Protein AF-A0A0K9YLP8-F1 (afdb_monomer_lite)

Sequence (65 aa):
MIRDSAREDYAITVIWWNPVKGELGSTCEMWGVVQWIDQNSRRIKLVNDEDVQWISIDNITEVKG

Organism: NCBI:txid54915

pLDDT: mean 94.28, std 4.23, range [82.56, 98.06]

Structure (mmCIF, N/CA/C/O backbone):
data_AF-A0A0K9YLP8-F1
#
_entry.id   AF-A0A0K9YLP8-F1
#
loop_
_atom_site.group_PDB
_atom_site.id
_atom_site.type_symbol
_atom_site.label_atom_id
_atom_site.label_alt_id
_atom_site.label_comp_id
_atom_site.label_asym_id
_atom_site.label_entity_id
_atom_site.label_seq_id
_atom_site.pdbx_PDB_ins_code
_atom_site.Cartn_x
_atom_site.Cartn_y
_atom_site.Cartn_z
_atom_site.occupancy
_atom_site.B_iso_or_equiv
_atom_site.auth_seq_id
_atom_site.auth_comp_id
_atom_site.auth_asym_id
_atom_site.auth_atom_id
_atom_site.pdbx_PDB_model_num
ATOM 1 N N . MET A 1 1 ? -0.528 0.564 -10.901 1.00 82.56 1 MET A N 1
ATOM 2 C CA . MET A 1 1 ? 0.549 1.190 -10.105 1.00 82.56 1 MET A CA 1
ATOM 3 C C . MET A 1 1 ? 1.255 0.211 -9.178 1.00 82.56 1 MET A C 1
ATOM 5 O O . MET A 1 1 ? 2.369 -0.136 -9.506 1.00 82.56 1 MET A O 1
ATOM 9 N N . ILE A 1 2 ? 0.663 -0.313 -8.091 1.00 85.81 2 ILE A N 1
ATOM 10 C CA . ILE A 1 2 ? 1.384 -1.247 -7.182 1.00 85.81 2 ILE A CA 1
ATOM 11 C C . ILE A 1 2 ? 1.963 -2.467 -7.921 1.00 85.81 2 ILE A C 1
ATOM 13 O O . ILE A 1 2 ? 3.137 -2.793 -7.776 1.00 85.81 2 ILE A O 1
ATOM 17 N N . ARG A 1 3 ? 1.145 -3.139 -8.742 1.00 87.88 3 ARG A N 1
ATOM 18 C CA . ARG A 1 3 ? 1.588 -4.307 -9.521 1.00 87.88 3 ARG A CA 1
ATOM 19 C C . ARG A 1 3 ? 2.580 -3.940 -10.626 1.00 87.88 3 ARG A C 1
ATOM 21 O O . ARG A 1 3 ? 3.394 -4.780 -10.988 1.00 87.88 3 ARG A O 1
ATOM 28 N N . ASP A 1 4 ? 2.489 -2.726 -11.154 1.00 86.12 4 ASP A N 1
ATOM 29 C CA . ASP A 1 4 ? 3.353 -2.259 -12.237 1.00 86.12 4 ASP A CA 1
ATOM 30 C C . ASP A 1 4 ? 4.715 -1.870 -11.662 1.00 86.12 4 ASP A C 1
ATOM 32 O O . ASP A 1 4 ? 5.715 -2.379 -12.139 1.00 86.12 4 ASP A O 1
ATOM 36 N N . SER A 1 5 ? 4.753 -1.139 -10.540 1.00 87.81 5 SER A N 1
ATOM 37 C CA . SER A 1 5 ? 5.961 -0.887 -9.739 1.00 87.81 5 SER A CA 1
ATOM 38 C C . SER A 1 5 ? 6.693 -2.187 -9.413 1.00 87.81 5 SER A C 1
ATOM 40 O O . SER A 1 5 ? 7.889 -2.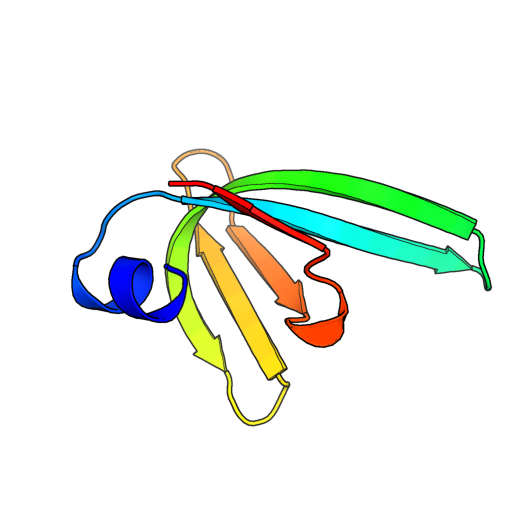291 -9.653 1.00 87.81 5 SER A O 1
ATOM 42 N N . ALA A 1 6 ? 5.967 -3.225 -8.982 1.00 86.88 6 ALA A N 1
ATOM 43 C CA . ALA A 1 6 ? 6.569 -4.526 -8.693 1.00 86.88 6 ALA A CA 1
ATOM 44 C C . ALA A 1 6 ? 7.122 -5.269 -9.920 1.00 86.88 6 ALA A C 1
ATOM 46 O O . ALA A 1 6 ? 7.961 -6.154 -9.776 1.00 86.88 6 ALA A O 1
ATOM 47 N N . ARG A 1 7 ? 6.621 -4.974 -11.125 1.00 87.94 7 ARG A N 1
ATOM 48 C CA . ARG A 1 7 ? 7.045 -5.636 -12.371 1.00 87.94 7 ARG A CA 1
ATOM 49 C C . ARG A 1 7 ? 8.120 -4.860 -13.119 1.00 87.94 7 ARG A C 1
ATOM 51 O O . ARG A 1 7 ? 8.943 -5.477 -13.784 1.00 87.94 7 ARG A O 1
ATOM 58 N N . GLU A 1 8 ? 8.047 -3.540 -13.060 1.00 89.81 8 GLU A N 1
ATOM 59 C CA . GLU A 1 8 ? 8.842 -2.597 -13.845 1.00 89.81 8 GLU A CA 1
ATOM 60 C C . GLU A 1 8 ? 9.903 -1.883 -12.995 1.00 89.81 8 GLU A C 1
ATOM 62 O O . GLU A 1 8 ? 10.684 -1.110 -13.537 1.00 89.81 8 GLU A O 1
ATOM 67 N N . ASP A 1 9 ? 9.961 -2.175 -11.690 1.00 88.06 9 ASP A N 1
ATOM 68 C CA . ASP A 1 9 ? 11.000 -1.720 -10.754 1.00 88.06 9 ASP A CA 1
ATOM 69 C C . ASP A 1 9 ? 11.096 -0.188 -10.639 1.00 88.06 9 ASP A C 1
ATOM 71 O O . ASP A 1 9 ? 12.172 0.390 -10.505 1.00 88.06 9 ASP A O 1
ATOM 75 N N . TYR A 1 10 ? 9.947 0.494 -10.699 1.00 90.12 10 TYR A N 1
ATOM 76 C CA . TYR A 1 10 ? 9.867 1.944 -10.517 1.00 90.12 10 TYR A CA 1
ATOM 77 C C . TYR A 1 10 ? 9.279 2.316 -9.154 1.00 90.12 10 TYR A C 1
ATOM 79 O O . TYR A 1 10 ? 8.451 1.593 -8.586 1.00 90.12 10 TYR A O 1
ATOM 87 N N . ALA A 1 11 ? 9.704 3.464 -8.629 1.00 94.00 11 ALA A N 1
ATOM 88 C CA . ALA A 1 11 ? 9.242 3.958 -7.340 1.00 94.00 11 ALA A CA 1
ATOM 89 C C . ALA A 1 11 ? 7.836 4.570 -7.435 1.00 94.00 11 ALA A C 1
ATOM 91 O O . ALA A 1 11 ? 7.536 5.330 -8.352 1.00 94.00 11 ALA A O 1
ATOM 92 N N . ILE A 1 12 ? 6.993 4.264 -6.454 1.00 96.25 12 ILE A N 1
ATOM 93 C CA . ILE A 1 12 ? 5.681 4.878 -6.231 1.00 96.25 12 ILE A CA 1
ATOM 94 C C . ILE A 1 12 ? 5.639 5.501 -4.843 1.00 96.25 12 ILE A C 1
ATOM 96 O O . ILE A 1 12 ? 6.335 5.047 -3.935 1.00 96.25 12 ILE A O 1
ATOM 100 N N . THR A 1 13 ? 4.773 6.490 -4.657 1.00 97.50 13 THR A N 1
ATOM 101 C CA . THR A 1 13 ? 4.429 6.996 -3.329 1.00 97.50 13 THR A CA 1
ATOM 102 C C . THR A 1 13 ? 3.160 6.313 -2.849 1.00 97.50 13 THR A C 1
ATOM 104 O O . THR A 1 13 ? 2.116 6.385 -3.499 1.00 97.50 13 THR A O 1
ATOM 107 N N . VAL A 1 14 ? 3.249 5.635 -1.709 1.00 97.88 14 VAL A N 1
ATOM 108 C CA . VAL A 1 14 ? 2.124 4.965 -1.058 1.00 97.88 14 VAL A CA 1
ATOM 109 C C . VAL A 1 14 ? 1.736 5.764 0.172 1.00 97.88 14 VAL A C 1
ATOM 111 O O . VAL A 1 14 ? 2.587 6.098 0.996 1.00 97.88 14 VAL A O 1
ATOM 114 N N . ILE A 1 15 ? 0.443 6.040 0.304 1.00 98.06 15 ILE A N 1
ATOM 115 C CA . ILE A 1 15 ? -0.145 6.655 1.489 1.00 98.06 15 ILE A CA 1
ATOM 116 C C . ILE A 1 15 ? -1.084 5.632 2.117 1.00 98.06 15 ILE A C 1
ATOM 118 O O . ILE A 1 15 ? -1.910 5.019 1.432 1.00 98.06 15 ILE A O 1
ATOM 122 N N . TRP A 1 16 ? -0.942 5.414 3.420 1.00 97.94 16 TRP A N 1
ATOM 123 C CA . TRP A 1 16 ? -1.735 4.424 4.140 1.00 97.94 16 TRP A CA 1
ATOM 124 C C . TRP A 1 16 ? -2.119 4.898 5.534 1.00 97.94 16 TRP A C 1
ATOM 126 O O . TRP A 1 16 ? -1.454 5.728 6.151 1.00 97.94 16 TRP A O 1
ATOM 136 N N . TRP A 1 17 ? -3.206 4.336 6.048 1.00 97.44 17 TRP A N 1
ATOM 137 C CA . TRP A 1 17 ? -3.631 4.524 7.423 1.00 97.44 17 TRP A CA 1
ATOM 138 C C . TRP A 1 17 ? -2.873 3.582 8.364 1.00 97.44 17 TRP A C 1
ATOM 140 O O . TRP A 1 17 ? -2.871 2.361 8.185 1.00 97.44 17 TRP A O 1
ATOM 150 N N . ASN A 1 18 ? -2.252 4.138 9.400 1.00 95.31 18 ASN A N 1
ATOM 151 C CA . ASN A 1 18 ? -1.619 3.385 10.473 1.00 95.31 18 ASN A CA 1
ATOM 152 C C . ASN A 1 18 ? -2.492 3.452 11.740 1.00 95.31 18 ASN A C 1
ATOM 154 O O . ASN A 1 18 ? -2.425 4.444 12.477 1.00 95.31 18 ASN A O 1
ATOM 158 N N . PRO A 1 19 ? -3.342 2.441 11.998 1.00 92.12 19 PRO A N 1
ATOM 159 C CA . PRO A 1 19 ? -4.198 2.429 13.176 1.00 92.12 19 PRO A CA 1
ATOM 160 C C . PRO A 1 19 ? -3.366 2.235 14.449 1.00 92.12 19 PRO A C 1
ATOM 162 O O . PRO A 1 19 ? -2.526 1.342 14.529 1.00 92.12 19 PRO A O 1
ATOM 165 N N . VAL A 1 20 ? -3.639 3.046 15.473 1.00 91.25 20 VAL A N 1
ATOM 166 C CA . VAL A 1 20 ? -2.998 2.953 16.794 1.00 91.25 20 VAL A CA 1
ATOM 167 C C . VAL A 1 20 ? -3.959 2.339 17.813 1.00 91.25 20 VAL A C 1
ATOM 169 O O . VAL A 1 20 ? -3.589 1.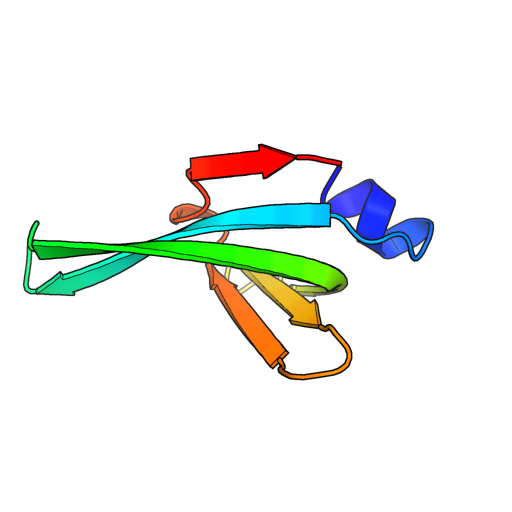406 18.525 1.00 91.25 20 VAL A O 1
ATOM 172 N N . LYS A 1 21 ? -5.203 2.836 17.896 1.00 89.56 21 LYS A N 1
ATOM 173 C CA . LYS A 1 21 ? -6.232 2.298 18.803 1.00 89.56 21 LYS A CA 1
ATOM 174 C C . LYS A 1 21 ? -7.642 2.727 18.394 1.00 89.56 21 LYS A C 1
ATOM 176 O O . LYS A 1 21 ? -7.975 3.906 18.467 1.00 89.56 21 LYS A O 1
ATOM 181 N N . GLY A 1 22 ? -8.509 1.765 18.081 1.00 83.56 22 GLY A N 1
ATOM 182 C CA . GLY A 1 22 ? -9.869 2.067 17.621 1.00 83.56 22 GLY A CA 1
ATOM 183 C C . GLY A 1 22 ? -9.825 2.901 16.340 1.00 83.56 22 GLY A C 1
ATOM 184 O O . GLY A 1 22 ? -9.126 2.534 15.402 1.00 83.56 22 GLY A O 1
ATOM 185 N N . GLU A 1 23 ? -10.518 4.038 16.331 1.00 85.69 23 GLU A N 1
ATOM 186 C CA . GLU A 1 23 ? -10.493 5.005 15.221 1.00 85.69 23 GLU A CA 1
ATOM 187 C C . GLU A 1 23 ? -9.292 5.968 15.278 1.00 85.69 23 GLU A C 1
ATOM 189 O O . GLU A 1 23 ? -9.111 6.791 14.385 1.00 85.69 23 GLU A O 1
ATOM 194 N N . LEU A 1 24 ? -8.450 5.879 16.314 1.00 93.12 24 LEU A N 1
ATOM 195 C CA . LEU A 1 24 ? -7.235 6.683 16.418 1.00 93.12 24 LEU A CA 1
ATOM 196 C C .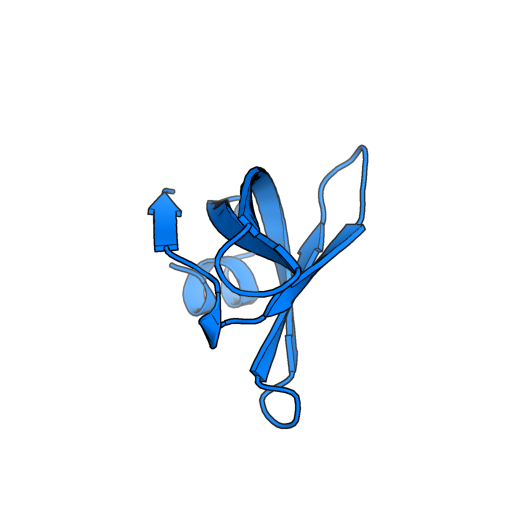 LEU A 1 24 ? -6.112 6.049 15.604 1.00 93.12 24 LEU A C 1
ATOM 198 O O . LEU A 1 24 ? -5.798 4.864 15.753 1.00 93.12 24 LEU A O 1
ATOM 202 N N . GLY A 1 25 ? -5.451 6.874 14.808 1.00 94.75 25 GLY A N 1
ATOM 203 C CA . GLY A 1 25 ? -4.302 6.503 14.001 1.00 94.75 25 GLY A CA 1
ATOM 204 C C . GLY A 1 25 ? -3.717 7.725 13.314 1.00 94.75 25 GLY A C 1
ATOM 205 O O . GLY A 1 25 ? -4.091 8.862 13.609 1.00 94.75 25 GLY A O 1
ATOM 206 N N . SER A 1 26 ? -2.792 7.479 12.400 1.00 96.38 26 SER A N 1
ATOM 207 C CA . SER A 1 26 ? -2.184 8.519 11.580 1.00 96.38 26 SER A CA 1
ATOM 208 C C . SER A 1 26 ? -2.084 8.064 10.136 1.00 96.38 26 SER A C 1
ATOM 210 O O . SER A 1 26 ? -1.872 6.884 9.860 1.00 96.38 26 SER A O 1
ATOM 212 N N . THR A 1 27 ? -2.170 9.011 9.213 1.00 96.88 27 THR A N 1
ATOM 213 C CA . THR A 1 27 ? -1.794 8.767 7.825 1.00 96.88 27 THR A CA 1
ATOM 214 C C . THR A 1 27 ? -0.273 8.781 7.713 1.00 96.88 27 THR A C 1
ATOM 216 O O . THR A 1 27 ? 0.380 9.690 8.223 1.00 96.88 27 THR A O 1
ATOM 219 N N . CYS A 1 28 ? 0.277 7.770 7.057 1.00 97.25 28 CYS A N 1
ATOM 220 C CA . CYS A 1 28 ? 1.690 7.642 6.738 1.00 97.25 28 CYS A CA 1
ATOM 221 C C . CYS A 1 28 ? 1.882 7.752 5.224 1.00 97.25 28 CYS A C 1
ATOM 223 O O . CYS A 1 28 ? 0.990 7.394 4.456 1.00 97.25 28 CYS A O 1
ATOM 225 N N . GLU A 1 29 ? 3.049 8.233 4.810 1.00 97.31 29 GLU A N 1
ATOM 226 C CA . GLU A 1 29 ? 3.432 8.398 3.410 1.00 97.31 29 GLU A CA 1
ATOM 227 C C . GLU A 1 29 ? 4.886 7.964 3.240 1.00 97.31 29 GLU A C 1
ATOM 229 O O . GLU A 1 29 ? 5.744 8.334 4.041 1.00 97.31 29 GLU A O 1
ATOM 234 N N . MET A 1 30 ? 5.160 7.170 2.207 1.00 97.56 30 MET A N 1
ATOM 235 C CA . MET A 1 30 ? 6.511 6.747 1.851 1.00 97.56 30 MET A CA 1
ATOM 236 C C . MET A 1 30 ? 6.591 6.511 0.347 1.00 97.56 30 MET A C 1
ATOM 238 O O . MET A 1 30 ? 5.682 5.939 -0.257 1.00 97.56 30 MET A O 1
ATOM 242 N N . TRP A 1 31 ? 7.699 6.936 -0.249 1.00 97.19 31 TRP A N 1
ATOM 243 C CA . TRP A 1 31 ? 8.064 6.575 -1.611 1.00 97.19 31 TRP A CA 1
ATOM 244 C C . TRP A 1 31 ? 8.960 5.337 -1.598 1.00 97.19 31 TRP A C 1
ATOM 246 O O . TRP A 1 31 ? 9.745 5.143 -0.671 1.00 97.19 31 TRP A O 1
ATOM 256 N N . GLY A 1 32 ? 8.862 4.500 -2.623 1.00 96.94 32 GLY A N 1
ATOM 257 C CA . GLY A 1 32 ? 9.734 3.343 -2.773 1.00 96.94 32 GLY A CA 1
ATOM 258 C C . GLY A 1 32 ? 9.271 2.398 -3.868 1.00 96.94 32 GLY A C 1
ATOM 259 O O . GLY A 1 32 ? 8.250 2.617 -4.517 1.00 96.94 32 GLY A O 1
ATOM 260 N N . VAL A 1 33 ? 10.021 1.324 -4.066 1.00 97.50 33 VAL A N 1
ATOM 261 C CA . VAL A 1 33 ? 9.681 0.266 -5.016 1.00 97.50 33 VAL A CA 1
ATOM 262 C C . VAL A 1 33 ? 8.968 -0.869 -4.293 1.00 97.50 33 VAL A C 1
ATOM 264 O O . VAL A 1 33 ? 9.363 -1.283 -3.197 1.00 97.50 33 VAL A O 1
ATOM 267 N N . VAL A 1 34 ? 7.909 -1.400 -4.905 1.00 97.19 34 VAL A N 1
ATOM 268 C CA . VAL A 1 34 ? 7.217 -2.580 -4.383 1.00 97.19 34 VAL A CA 1
ATOM 269 C C . VAL A 1 34 ? 8.027 -3.830 -4.711 1.00 97.19 34 VAL A C 1
ATOM 271 O O . VAL A 1 34 ? 7.924 -4.375 -5.801 1.00 97.19 34 VAL A O 1
ATOM 274 N N . GLN A 1 35 ? 8.802 -4.338 -3.758 1.00 96.00 35 GLN A N 1
ATOM 275 C CA . GLN A 1 35 ? 9.603 -5.549 -3.978 1.00 96.00 35 GLN A CA 1
ATOM 276 C C . GLN A 1 35 ? 8.817 -6.850 -3.793 1.00 96.00 35 GLN A C 1
ATOM 278 O O . GLN A 1 35 ? 9.239 -7.905 -4.266 1.00 96.00 35 GLN A O 1
ATOM 283 N N . TRP A 1 36 ? 7.702 -6.813 -3.059 1.00 96.62 36 TRP A N 1
ATOM 284 C CA . TRP A 1 36 ? 6.898 -8.008 -2.812 1.00 96.62 36 TRP A CA 1
ATOM 285 C C . TRP A 1 36 ? 5.421 -7.687 -2.627 1.00 96.62 36 TRP A C 1
ATOM 287 O O . TRP A 1 36 ? 5.066 -6.688 -2.002 1.00 96.62 36 TRP A O 1
ATOM 297 N N . ILE A 1 37 ? 4.565 -8.591 -3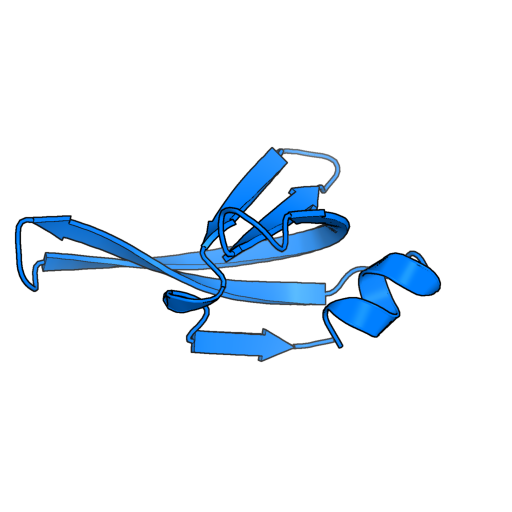.106 1.00 95.50 37 ILE A N 1
ATOM 298 C CA . I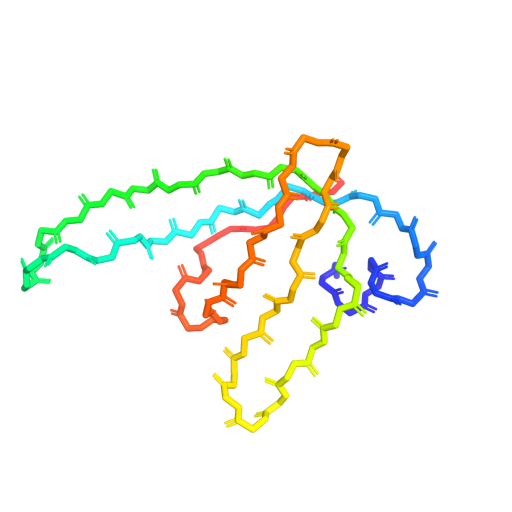LE A 1 37 ? 3.121 -8.578 -2.864 1.00 95.50 37 ILE A CA 1
ATOM 299 C C . ILE A 1 37 ? 2.753 -9.910 -2.208 1.00 95.50 37 ILE A C 1
ATOM 301 O O . ILE A 1 37 ? 2.716 -10.954 -2.858 1.00 95.50 37 ILE A O 1
ATOM 305 N N . ASP A 1 38 ? 2.490 -9.877 -0.904 1.00 95.81 38 ASP A N 1
ATOM 306 C CA . ASP A 1 38 ? 2.022 -11.029 -0.140 1.00 95.81 38 ASP A CA 1
ATOM 307 C C . ASP A 1 38 ? 0.495 -11.089 -0.241 1.00 95.81 38 ASP A C 1
ATOM 309 O O . ASP A 1 38 ? -0.225 -10.373 0.458 1.00 95.81 38 ASP A O 1
ATOM 313 N N . GLN A 1 39 ? 0.002 -11.932 -1.150 1.00 92.88 39 GLN A N 1
ATOM 314 C CA . GLN A 1 39 ? -1.435 -12.107 -1.372 1.00 92.88 39 GLN A CA 1
ATOM 315 C C . GLN A 1 39 ? -2.141 -12.784 -0.191 1.00 92.88 39 GLN A C 1
ATOM 317 O O . GLN A 1 39 ? -3.322 -12.522 0.024 1.00 92.88 39 GLN A O 1
ATOM 322 N N . ASN A 1 40 ? -1.431 -13.610 0.585 1.00 95.00 40 ASN A N 1
ATOM 323 C CA . ASN A 1 40 ? -2.016 -14.339 1.710 1.00 95.00 40 ASN A CA 1
ATOM 324 C C . ASN A 1 40 ? -2.311 -13.386 2.869 1.00 95.00 40 ASN A C 1
ATOM 326 O O . ASN A 1 40 ? -3.419 -13.369 3.396 1.00 95.00 40 ASN A O 1
ATOM 330 N N . SER A 1 41 ? -1.330 -12.553 3.222 1.00 94.69 41 SER A N 1
ATOM 331 C CA . SER A 1 41 ? -1.466 -11.570 4.306 1.00 94.69 41 SER A CA 1
ATOM 332 C C . SER A 1 41 ? -1.975 -10.207 3.823 1.00 94.69 41 SER A C 1
ATOM 334 O O . SER A 1 41 ? -1.994 -9.260 4.604 1.00 94.69 41 SER A O 1
ATOM 336 N N . ARG A 1 42 ? -2.331 -10.092 2.534 1.00 96.31 42 ARG A N 1
ATOM 337 C CA . ARG A 1 42 ? -2.813 -8.871 1.865 1.00 96.31 42 ARG A CA 1
ATOM 338 C C . ARG A 1 42 ? -1.953 -7.636 2.152 1.00 96.31 42 ARG A C 1
ATOM 340 O O . ARG A 1 42 ? -2.462 -6.582 2.519 1.00 96.31 42 ARG A O 1
ATOM 347 N N . ARG A 1 43 ? -0.637 -7.742 1.966 1.00 97.56 43 ARG A N 1
ATOM 348 C CA . ARG A 1 43 ? 0.312 -6.645 2.229 1.00 97.56 43 ARG A CA 1
ATOM 349 C C . ARG A 1 43 ? 1.391 -6.538 1.164 1.00 97.56 43 ARG A C 1
ATOM 351 O O . ARG A 1 43 ? 1.720 -7.520 0.499 1.00 97.56 43 ARG A O 1
ATOM 358 N N . ILE A 1 44 ? 1.966 -5.352 1.034 1.00 97.69 44 ILE A N 1
ATOM 359 C CA . ILE A 1 44 ? 3.088 -5.077 0.137 1.00 97.69 44 ILE A CA 1
ATOM 360 C C . ILE A 1 44 ? 4.349 -4.772 0.933 1.00 97.69 44 ILE A C 1
ATOM 362 O O . ILE A 1 44 ? 4.269 -4.213 2.025 1.00 97.69 44 ILE A O 1
ATOM 366 N N . LYS A 1 45 ? 5.505 -5.127 0.374 1.00 98.06 45 LYS A N 1
ATOM 367 C CA . LYS A 1 45 ? 6.809 -4.673 0.857 1.00 98.06 45 LYS A CA 1
ATOM 368 C C . LYS A 1 45 ? 7.254 -3.491 0.007 1.00 98.06 45 LYS A C 1
ATOM 370 O O . LYS A 1 45 ? 7.574 -3.685 -1.166 1.00 98.06 45 LYS A O 1
ATOM 375 N N . LEU A 1 46 ? 7.267 -2.304 0.598 1.00 97.88 46 LEU A N 1
ATOM 376 C CA . LEU A 1 46 ? 7.771 -1.078 -0.009 1.00 97.88 46 LEU A CA 1
ATOM 377 C C . LEU A 1 46 ? 9.188 -0.818 0.503 1.00 97.88 46 LEU A C 1
ATOM 379 O O . LEU A 1 46 ? 9.433 -0.909 1.706 1.00 97.88 46 LEU A O 1
ATOM 383 N N . VAL A 1 47 ? 10.121 -0.548 -0.406 1.00 97.56 47 VAL A N 1
ATOM 384 C CA . VAL A 1 47 ? 11.540 -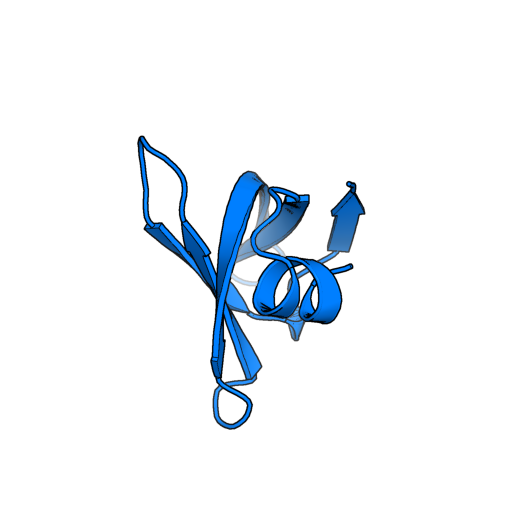0.368 -0.078 1.00 97.56 47 VAL A CA 1
ATOM 385 C C . VAL A 1 47 ? 12.063 0.892 -0.749 1.00 97.56 47 VAL A C 1
ATOM 387 O O . VAL A 1 47 ? 11.856 1.073 -1.949 1.00 97.56 47 VAL A O 1
ATOM 390 N N . ASN A 1 48 ? 12.764 1.729 0.006 1.00 96.19 48 ASN A N 1
ATOM 391 C CA . ASN A 1 48 ? 13.629 2.772 -0.538 1.00 96.19 48 ASN A CA 1
ATOM 392 C C . ASN A 1 48 ? 15.046 2.633 0.046 1.00 96.19 48 ASN A C 1
ATOM 394 O O . ASN A 1 48 ? 15.393 1.591 0.603 1.00 96.19 48 ASN A O 1
ATOM 398 N N . ASP A 1 49 ? 15.892 3.636 -0.158 1.00 95.12 49 ASP A N 1
ATOM 399 C CA . ASP A 1 49 ? 17.270 3.660 0.333 1.00 95.12 49 ASP A CA 1
ATOM 400 C C . ASP A 1 49 ? 17.381 3.845 1.855 1.00 95.12 49 ASP A C 1
ATOM 402 O O . ASP A 1 49 ? 18.405 3.482 2.435 1.00 95.12 49 ASP A O 1
ATOM 406 N N . GLU A 1 50 ? 16.333 4.355 2.503 1.00 94.44 50 GLU A N 1
ATOM 407 C CA . GLU A 1 50 ? 16.323 4.667 3.934 1.00 94.44 50 GLU A CA 1
ATOM 408 C C . GLU A 1 50 ? 15.628 3.592 4.785 1.00 94.44 50 GLU A C 1
ATOM 410 O O . GLU A 1 50 ? 16.051 3.343 5.915 1.00 94.44 50 GLU A O 1
ATOM 415 N N . ASP A 1 51 ? 14.569 2.953 4.275 1.00 96.25 51 ASP A N 1
ATOM 416 C CA . ASP A 1 51 ? 13.690 2.097 5.075 1.00 96.25 51 ASP A CA 1
ATOM 417 C C . ASP A 1 51 ? 12.946 1.008 4.270 1.00 96.25 51 ASP A C 1
ATOM 419 O O . ASP A 1 51 ? 12.860 1.004 3.036 1.00 96.25 51 ASP A O 1
ATOM 423 N N . VAL A 1 52 ? 12.376 0.052 5.009 1.00 97.00 52 VAL A N 1
ATOM 424 C CA . VAL A 1 52 ? 11.546 -1.049 4.514 1.00 97.00 52 VAL A CA 1
ATOM 425 C C . VAL A 1 52 ? 10.232 -1.092 5.287 1.00 97.00 52 VAL A C 1
ATOM 427 O O . VAL A 1 52 ? 10.216 -1.362 6.486 1.00 97.00 52 VAL A O 1
ATOM 430 N N . GLN A 1 53 ? 9.111 -0.964 4.577 1.00 97.62 53 GLN A N 1
ATOM 431 C CA . GLN A 1 53 ? 7.778 -1.003 5.175 1.00 97.62 53 GLN A CA 1
ATOM 432 C C . GLN A 1 53 ? 6.927 -2.149 4.626 1.00 97.62 53 GLN A C 1
ATOM 434 O O . GLN A 1 53 ? 6.839 -2.375 3.418 1.00 97.62 53 GLN A O 1
ATOM 439 N N . TRP A 1 54 ? 6.262 -2.866 5.535 1.00 97.62 54 TRP A N 1
ATOM 440 C CA . TRP A 1 54 ? 5.200 -3.812 5.196 1.00 97.62 54 TRP A CA 1
ATOM 441 C C . TRP A 1 54 ? 3.846 -3.145 5.404 1.00 97.62 54 TRP A C 1
ATOM 443 O O . TRP A 1 54 ? 3.409 -2.952 6.537 1.00 97.62 54 TRP A O 1
ATOM 453 N N . ILE A 1 55 ? 3.169 -2.822 4.306 1.00 97.50 55 ILE A N 1
ATOM 454 C CA . ILE A 1 55 ? 1.938 -2.030 4.318 1.00 97.50 55 ILE A CA 1
ATOM 455 C C . ILE A 1 55 ? 0.762 -2.938 3.970 1.00 97.50 55 ILE A C 1
ATOM 457 O O . ILE A 1 55 ? 0.757 -3.577 2.916 1.00 97.50 55 ILE A O 1
ATOM 461 N N . SER A 1 56 ? -0.239 -3.002 4.851 1.00 96.94 56 SER A N 1
ATOM 462 C CA . SER A 1 56 ? -1.500 -3.693 4.561 1.00 96.94 56 SER A CA 1
ATOM 463 C C . SER A 1 56 ? -2.205 -3.013 3.391 1.00 96.94 56 SER A C 1
ATOM 465 O O . SER A 1 56 ? -2.437 -1.808 3.437 1.00 96.94 56 SER A O 1
ATOM 467 N N . ILE A 1 57 ? -2.585 -3.785 2.371 1.00 95.94 57 ILE A N 1
ATOM 468 C CA . ILE A 1 57 ? -3.323 -3.293 1.200 1.00 95.94 57 ILE A CA 1
ATOM 469 C C . ILE A 1 57 ? -4.657 -2.687 1.632 1.00 95.94 57 ILE A C 1
ATOM 471 O O . ILE A 1 57 ? -5.078 -1.681 1.074 1.00 95.94 57 ILE A O 1
ATOM 475 N N . ASP A 1 58 ? -5.287 -3.267 2.653 1.00 95.69 58 ASP A N 1
ATOM 476 C CA . ASP A 1 58 ? -6.573 -2.803 3.178 1.00 95.69 58 ASP A CA 1
ATOM 477 C C . ASP A 1 58 ? -6.482 -1.424 3.848 1.00 95.69 58 ASP A C 1
ATOM 479 O O . ASP A 1 58 ? -7.494 -0.747 4.002 1.00 95.69 58 ASP A O 1
ATOM 483 N N . ASN A 1 59 ? -5.270 -0.988 4.206 1.00 96.06 59 ASN A N 1
ATOM 484 C CA . ASN A 1 59 ? -5.029 0.315 4.814 1.00 96.06 59 ASN A CA 1
ATOM 485 C C . ASN A 1 59 ? -4.494 1.353 3.819 1.00 96.06 59 ASN A C 1
ATOM 487 O O . ASN A 1 59 ? -4.325 2.509 4.205 1.00 96.06 59 ASN A O 1
ATOM 491 N N . ILE A 1 60 ? -4.192 0.976 2.572 1.00 97.00 60 ILE A N 1
ATOM 492 C CA . ILE A 1 60 ? -3.720 1.926 1.557 1.00 97.00 60 ILE A CA 1
ATOM 493 C C . ILE A 1 60 ? -4.884 2.832 1.168 1.00 97.00 60 ILE A C 1
ATOM 495 O O . ILE A 1 60 ? -5.927 2.363 0.718 1.00 97.00 60 ILE A O 1
ATOM 499 N N . THR A 1 61 ? -4.689 4.135 1.325 1.00 97.38 61 THR A N 1
ATOM 500 C CA . THR A 1 61 ? -5.705 5.144 1.014 1.00 97.38 61 THR A CA 1
ATOM 501 C C . THR A 1 61 ? -5.438 5.826 -0.322 1.00 97.38 61 THR A C 1
ATOM 503 O O . THR A 1 61 ? -6.384 6.225 -0.996 1.00 97.38 61 THR A O 1
ATOM 506 N N . GLU A 1 62 ? -4.174 5.924 -0.739 1.00 97.19 62 GLU A N 1
ATOM 507 C CA . GLU A 1 62 ? -3.787 6.531 -2.012 1.00 97.19 62 GLU A CA 1
ATOM 508 C C . GLU A 1 62 ? -2.463 5.945 -2.531 1.00 97.19 62 GLU A C 1
ATOM 510 O O . GLU A 1 62 ? -1.579 5.559 -1.763 1.00 97.19 62 GLU A O 1
ATOM 515 N N . VAL A 1 63 ? -2.322 5.887 -3.859 1.00 96.44 63 VAL A N 1
ATOM 516 C CA . VAL A 1 63 ? -1.075 5.529 -4.546 1.00 96.44 63 VAL A CA 1
ATOM 517 C C . VAL A 1 63 ? -0.820 6.543 -5.652 1.00 96.44 63 VAL A C 1
ATOM 519 O O . VAL A 1 63 ? -1.694 6.770 -6.488 1.00 96.44 63 VAL A O 1
ATOM 522 N N . LYS A 1 64 ? 0.386 7.109 -5.671 1.00 95.62 64 LYS A N 1
ATOM 523 C CA . LYS A 1 64 ? 0.866 8.066 -6.676 1.00 95.62 64 LYS A CA 1
ATOM 524 C C . LYS A 1 64 ? 2.096 7.487 -7.376 1.00 95.62 64 LYS A C 1
ATOM 526 O O . LYS A 1 64 ? 2.832 6.706 -6.772 1.00 95.62 64 LYS A O 1
ATOM 531 N N . GLY A 1 65 ? 2.333 7.865 -8.626 1.00 84.75 65 GLY A N 1
ATOM 532 C CA . GLY A 1 65 ? 3.518 7.461 -9.386 1.00 84.75 65 GLY A CA 1
ATOM 533 C C . GLY A 1 65 ? 3.804 8.399 -10.534 1.00 84.75 65 GLY A C 1
ATOM 534 O O . GLY A 1 65 ? 3.084 9.418 -10.643 1.00 84.75 65 GLY A O 1
#

Foldseek 3Di:
DLVCLCVVVDKKKWWFWDDDDDPDTDIDIDIAGFPDQDPVQQWTWGDDPPDIDTGHVVGTPDMGD

Secondary structure (DSSP, 8-state):
-HHHHHHHT-EEEEEEEEEEETTEEEEEEEEEEEEEEETTTTEEEEE-SS-EEEEEGGGEEEEE-

Radius of gyration: 11.51 Å; chains: 1; bounding box: 28×23×33 Å